Protein AF-A0A392PQC6-F1 (afdb_monomer_lite)

Radius of gyration: 17.44 Å; chains: 1; bounding box: 37×26×46 Å

Organism: NCBI:txid97028

Sequence (76 aa):
MVWIKWDQVCKSKKESGLGVKNLELFNLALCAKWKWRFLSDQSALWLPLLQFRYGSENGYFDLESLVVCGRHDSIW

Structure (mmCIF, N/CA/C/O backbone):
data_AF-A0A392PQC6-F1
#
_entry.id   AF-A0A392PQC6-F1
#
loop_
_atom_site.group_PDB
_atom_site.id
_atom_site.type_symbol
_atom_site.label_atom_id
_atom_site.label_alt_id
_atom_site.label_comp_id
_atom_site.label_asym_id
_atom_site.label_entity_id
_atom_site.label_seq_id
_atom_site.pdbx_PDB_ins_code
_atom_site.Cartn_x
_atom_site.Cartn_y
_atom_site.Cartn_z
_atom_site.occupancy
_atom_site.B_iso_or_equiv
_atom_site.auth_seq_id
_atom_site.auth_comp_id
_atom_site.auth_asym_id
_atom_site.auth_atom_id
_atom_site.pdbx_PDB_model_num
ATOM 1 N N . MET A 1 1 ? -12.299 -20.562 23.444 1.00 45.84 1 MET A N 1
ATOM 2 C CA . MET A 1 1 ? -11.874 -19.299 22.798 1.00 45.84 1 MET A CA 1
ATOM 3 C C . MET A 1 1 ? -12.905 -18.924 21.755 1.00 45.84 1 MET A C 1
ATOM 5 O O . MET A 1 1 ? -13.378 -19.816 21.062 1.00 45.84 1 MET A O 1
ATOM 9 N N . VAL A 1 2 ? -13.270 -17.646 21.669 1.00 82.88 2 VAL A N 1
ATOM 10 C CA . VAL A 1 2 ? -14.230 -17.141 20.677 1.00 82.88 2 VAL A CA 1
ATOM 11 C C . VAL A 1 2 ? -13.443 -16.420 19.589 1.00 82.88 2 VAL A C 1
ATOM 13 O O . VAL A 1 2 ? -12.708 -15.482 19.882 1.00 82.88 2 VAL A O 1
ATOM 16 N N . TRP A 1 3 ? -13.576 -16.876 18.346 1.00 85.56 3 TRP A N 1
ATOM 17 C CA . TRP A 1 3 ? -13.015 -16.192 17.185 1.00 85.56 3 TRP A CA 1
ATOM 18 C C . TRP A 1 3 ? -13.924 -15.031 16.789 1.00 85.56 3 TRP A C 1
ATOM 20 O O . TRP A 1 3 ? -15.138 -15.194 16.669 1.00 85.56 3 TRP A O 1
ATOM 30 N N . ILE A 1 4 ? -13.333 -13.858 16.582 1.00 86.50 4 ILE A N 1
ATOM 31 C CA . ILE A 1 4 ? -14.047 -12.648 16.169 1.00 86.50 4 ILE A CA 1
ATOM 32 C C . ILE A 1 4 ? -13.742 -12.406 14.694 1.00 86.50 4 ILE A C 1
ATOM 34 O O . ILE A 1 4 ? -12.593 -12.496 14.265 1.00 86.50 4 ILE A O 1
ATOM 38 N N . LYS A 1 5 ? -14.777 -12.101 13.904 1.00 88.69 5 LYS A N 1
ATOM 39 C CA . LYS A 1 5 ? -14.608 -11.774 12.484 1.00 88.69 5 LYS A CA 1
ATOM 40 C C . LYS A 1 5 ? -13.768 -10.503 12.337 1.00 88.69 5 LYS A C 1
ATOM 42 O O . LYS A 1 5 ? -14.079 -9.492 12.965 1.00 88.69 5 LYS A O 1
ATOM 47 N 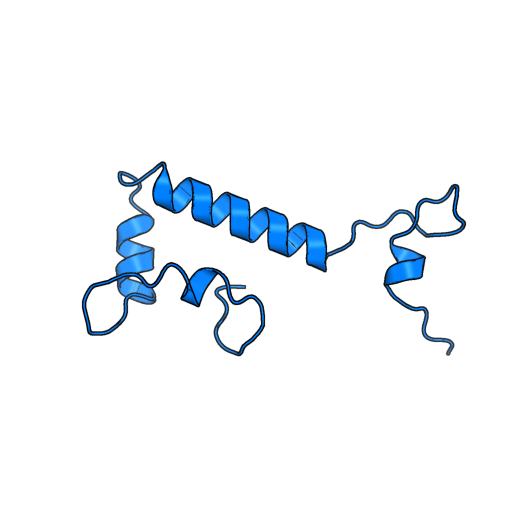N . TRP A 1 6 ? -12.771 -10.536 11.453 1.00 88.50 6 TRP A N 1
ATOM 48 C CA . TRP A 1 6 ? -11.896 -9.394 11.154 1.00 88.50 6 TRP A CA 1
ATOM 49 C C . TRP A 1 6 ? -12.654 -8.120 10.784 1.00 88.50 6 TRP A C 1
ATOM 51 O O . TRP A 1 6 ? -12.274 -7.035 11.216 1.00 88.50 6 TRP A O 1
ATOM 61 N N . ASP A 1 7 ? -13.770 -8.259 10.072 1.00 88.25 7 ASP A N 1
ATOM 62 C CA . ASP A 1 7 ? -14.659 -7.148 9.729 1.00 88.25 7 ASP A CA 1
ATOM 63 C C . ASP A 1 7 ? -15.131 -6.359 10.966 1.00 88.25 7 ASP A C 1
ATOM 65 O O . ASP A 1 7 ? -15.115 -5.133 10.972 1.00 88.25 7 ASP A O 1
ATOM 69 N N . GLN A 1 8 ? -15.447 -7.043 12.073 1.00 89.75 8 GLN A N 1
ATOM 70 C CA . GLN A 1 8 ? -15.867 -6.383 13.316 1.00 89.75 8 GLN A CA 1
ATOM 71 C C . GLN A 1 8 ? -14.705 -5.674 14.016 1.00 89.75 8 GLN A C 1
ATOM 73 O O . GLN A 1 8 ? -14.888 -4.612 14.601 1.00 89.75 8 GLN A O 1
ATOM 78 N N . VAL A 1 9 ? -13.498 -6.237 13.937 1.00 90.31 9 VAL A N 1
ATOM 79 C CA . VAL A 1 9 ? -12.290 -5.621 14.506 1.00 90.31 9 VAL A CA 1
ATOM 80 C C . VAL A 1 9 ? -11.948 -4.323 13.768 1.00 90.31 9 VAL A C 1
ATOM 82 O O . VAL A 1 9 ? -11.508 -3.357 14.395 1.00 90.31 9 VAL A O 1
ATOM 85 N N . CYS A 1 10 ? -12.194 -4.281 12.455 1.00 91.75 10 CYS A N 1
ATOM 86 C CA . CYS A 1 10 ? -11.857 -3.134 11.617 1.00 91.75 10 CYS A CA 1
ATOM 87 C C . CYS A 1 10 ? -12.828 -1.950 11.741 1.00 91.75 10 CYS A C 1
ATOM 89 O O . CYS A 1 10 ? -12.475 -0.826 11.384 1.00 91.75 10 CYS A O 1
ATOM 91 N N . LYS A 1 11 ? -14.042 -2.172 12.259 1.00 92.06 11 LYS A N 1
ATOM 92 C CA . LYS A 1 11 ? -15.020 -1.101 12.503 1.00 92.06 11 LYS A CA 1
ATOM 93 C C . LYS A 1 11 ? -14.497 -0.066 13.490 1.00 92.06 11 LYS A C 1
ATOM 95 O O . LYS A 1 11 ? -13.671 -0.371 14.351 1.00 92.06 11 LYS A O 1
ATOM 100 N N . SER A 1 12 ? -15.006 1.160 13.405 1.00 90.56 12 SER A N 1
ATOM 101 C CA . SER A 1 12 ? -14.633 2.230 14.331 1.00 90.56 12 SER A CA 1
ATOM 102 C C . SER A 1 12 ? -15.018 1.891 15.773 1.00 90.56 12 SER A C 1
ATOM 104 O O . SER A 1 12 ? -16.008 1.203 16.017 1.00 90.56 12 SER A O 1
ATOM 106 N N . LYS A 1 13 ? -14.312 2.470 16.755 1.00 89.44 13 LYS A N 1
ATOM 107 C CA . LYS A 1 13 ? -14.720 2.398 18.171 1.00 89.44 13 LYS A CA 1
ATOM 108 C C . LYS A 1 13 ? -16.138 2.925 18.406 1.00 89.44 13 LYS A C 1
ATOM 110 O O . LYS A 1 13 ? -16.825 2.436 19.295 1.00 89.44 13 LYS A O 1
ATOM 115 N N . LYS A 1 14 ? -16.593 3.893 17.596 1.00 91.06 14 LYS A N 1
ATOM 116 C CA . LYS A 1 14 ? -17.978 4.403 17.636 1.00 91.06 14 LYS A CA 1
ATOM 117 C C . LYS A 1 14 ? -19.008 3.355 17.201 1.00 91.06 14 LYS A C 1
ATOM 119 O O . LYS A 1 14 ? -20.152 3.420 17.621 1.00 91.06 14 LYS A O 1
ATOM 124 N N . GLU A 1 15 ? -18.585 2.396 16.387 1.00 89.56 15 GLU A N 1
ATOM 125 C CA . GLU A 1 15 ? -19.393 1.301 15.843 1.00 89.56 15 GLU A CA 1
ATOM 126 C C . GLU A 1 15 ? -19.092 -0.025 16.563 1.00 89.56 15 GLU A C 1
ATOM 128 O O . GLU A 1 15 ? -19.285 -1.103 16.003 1.00 89.56 15 GLU A O 1
ATOM 133 N N . SER A 1 16 ? -18.570 0.055 17.794 1.00 86.38 16 SER A N 1
ATOM 134 C CA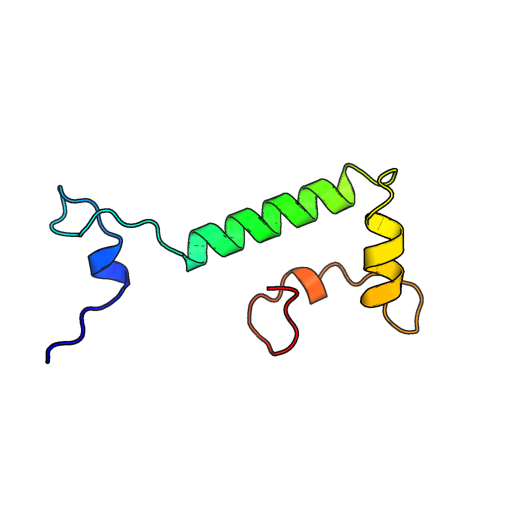 . SER A 1 16 ? -18.220 -1.096 18.638 1.00 86.38 16 SER A CA 1
ATOM 135 C C . SER A 1 16 ? -17.090 -1.992 18.106 1.00 86.38 16 SER A C 1
ATOM 137 O O . SER A 1 16 ? -16.900 -3.096 18.613 1.00 86.38 16 SER A O 1
ATOM 139 N N . GLY A 1 17 ? -16.312 -1.524 17.126 1.00 89.44 17 GLY A N 1
ATOM 140 C CA . GLY A 1 17 ? -15.090 -2.189 16.669 1.00 89.44 17 GLY A CA 1
ATOM 141 C C . GLY A 1 17 ? -13.825 -1.693 17.371 1.00 89.44 17 GLY A C 1
ATOM 142 O O . GLY A 1 17 ? -13.865 -0.842 18.263 1.00 89.44 17 GLY A O 1
ATOM 143 N N . LEU A 1 18 ? -12.666 -2.218 16.965 1.00 90.75 18 LEU A N 1
ATOM 144 C CA . LEU A 1 18 ? -11.372 -1.847 17.553 1.00 90.75 18 LEU A CA 1
ATOM 145 C C . LEU A 1 18 ? -10.722 -0.647 16.838 1.00 90.75 18 LEU A C 1
ATOM 147 O O . LEU A 1 18 ? -9.783 -0.044 17.361 1.00 90.75 18 LEU A O 1
ATOM 151 N N . GLY A 1 19 ? -11.245 -0.264 15.671 1.00 89.62 19 GLY A N 1
ATOM 152 C CA . GLY A 1 19 ? -10.731 0.817 14.831 1.00 89.62 19 GLY A CA 1
ATOM 153 C C . GLY A 1 19 ? -9.427 0.463 14.121 1.00 89.62 19 GLY A C 1
ATOM 154 O O . GLY A 1 19 ? -8.677 1.359 13.736 1.00 89.62 19 GLY A O 1
ATOM 155 N N . VAL A 1 20 ? -9.121 -0.830 13.989 1.00 91.00 20 VAL A N 1
ATOM 156 C CA . VAL A 1 20 ? -7.924 -1.302 13.285 1.00 91.00 20 VAL A CA 1
ATOM 157 C C . VAL A 1 20 ? -8.141 -1.158 11.779 1.00 91.00 20 VAL A C 1
ATOM 159 O O . VAL A 1 20 ? -9.243 -1.342 11.275 1.00 91.00 20 VAL A O 1
ATOM 162 N N . LYS A 1 21 ? -7.094 -0.810 11.030 1.00 87.69 21 LYS A N 1
ATOM 163 C CA . LYS A 1 21 ? -7.204 -0.713 9.570 1.00 87.69 21 LYS A CA 1
ATOM 164 C C . LYS A 1 21 ? -7.450 -2.093 8.966 1.00 87.69 21 LYS A C 1
ATOM 166 O O . LYS A 1 21 ? -6.771 -3.052 9.325 1.00 87.69 21 LYS A O 1
ATOM 171 N N . ASN A 1 22 ? -8.362 -2.163 8.001 1.00 89.12 22 ASN A N 1
ATOM 172 C CA . ASN A 1 22 ? -8.547 -3.366 7.204 1.00 89.12 22 ASN A CA 1
ATOM 173 C C . ASN A 1 22 ? -7.287 -3.607 6.355 1.00 89.12 22 ASN A C 1
ATOM 175 O O . ASN A 1 22 ? -6.956 -2.810 5.474 1.00 89.12 22 ASN A O 1
ATOM 179 N N . LEU A 1 23 ? -6.580 -4.695 6.662 1.00 87.50 23 LEU A N 1
ATOM 180 C CA . LEU A 1 23 ? -5.308 -5.032 6.034 1.00 87.50 23 LEU A CA 1
ATOM 181 C C . LEU A 1 23 ? -5.466 -5.401 4.556 1.00 87.50 23 LEU A C 1
ATOM 183 O O . LEU A 1 23 ? -4.597 -5.070 3.760 1.00 87.50 23 LEU A O 1
ATOM 187 N N . GLU A 1 24 ? -6.585 -6.015 4.176 1.00 85.94 24 GLU A N 1
ATOM 188 C CA . GLU A 1 24 ? -6.883 -6.361 2.784 1.00 85.94 24 GLU A CA 1
ATOM 189 C C . GLU A 1 24 ? -6.969 -5.094 1.925 1.00 85.94 24 GLU A C 1
ATOM 191 O O . GLU A 1 24 ? -6.251 -4.948 0.936 1.00 85.94 24 GLU A O 1
ATOM 196 N N . LEU A 1 25 ? -7.763 -4.116 2.371 1.00 8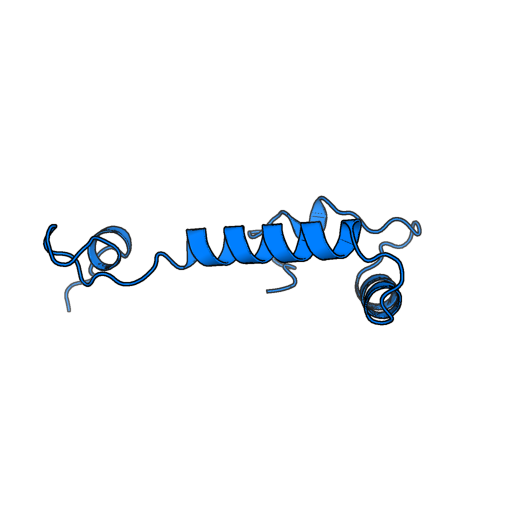6.44 25 LEU A N 1
ATOM 197 C CA . LEU A 1 25 ? -7.887 -2.823 1.694 1.00 86.44 25 LEU A CA 1
ATOM 198 C C . LEU A 1 25 ? -6.567 -2.045 1.693 1.00 86.44 25 LEU A C 1
ATOM 200 O O . LEU A 1 25 ? -6.227 -1.388 0.708 1.00 86.44 25 LEU A O 1
ATOM 204 N N . PHE A 1 26 ? -5.809 -2.119 2.789 1.00 87.62 26 PHE A N 1
ATOM 205 C CA . PHE A 1 26 ? -4.508 -1.467 2.885 1.00 87.62 26 PHE A CA 1
ATOM 206 C C . PHE A 1 26 ? -3.490 -2.064 1.905 1.00 87.62 26 PHE A C 1
ATOM 208 O O . PHE A 1 26 ? -2.796 -1.313 1.219 1.00 87.62 26 PHE A O 1
ATOM 215 N N . ASN A 1 27 ? -3.440 -3.392 1.790 1.00 87.56 27 ASN A N 1
ATOM 216 C CA . ASN A 1 27 ? -2.565 -4.089 0.851 1.00 87.56 27 ASN A CA 1
ATOM 217 C C . ASN A 1 27 ? -2.949 -3.778 -0.597 1.00 87.56 27 ASN A C 1
ATOM 219 O O . ASN A 1 27 ? -2.074 -3.453 -1.395 1.00 87.56 27 ASN A O 1
ATOM 223 N N . LEU A 1 28 ? -4.246 -3.764 -0.924 1.00 86.25 28 LEU A N 1
ATOM 224 C CA . LEU A 1 28 ? -4.721 -3.357 -2.250 1.00 86.25 28 LEU A CA 1
ATOM 225 C C . LEU A 1 28 ? -4.286 -1.927 -2.602 1.00 86.25 28 LEU A C 1
ATOM 227 O O . LEU A 1 28 ? -3.765 -1.683 -3.692 1.00 86.25 28 LEU A O 1
ATOM 231 N N . ALA A 1 29 ? -4.439 -0.982 -1.670 1.00 89.12 29 ALA A N 1
ATOM 232 C CA . ALA A 1 29 ? -3.996 0.396 -1.869 1.00 89.12 29 ALA A CA 1
ATOM 233 C C . ALA A 1 29 ? -2.470 0.498 -2.042 1.00 89.12 29 ALA A C 1
ATOM 235 O O . ALA A 1 29 ? -1.986 1.284 -2.862 1.00 89.12 29 ALA A O 1
ATOM 236 N N . LEU A 1 30 ? -1.703 -0.302 -1.296 1.00 86.38 30 LEU A N 1
ATOM 237 C CA . LEU A 1 30 ? -0.251 -0.368 -1.419 1.00 86.38 30 LEU A CA 1
ATOM 238 C C . LEU A 1 30 ? 0.155 -0.914 -2.793 1.00 86.38 30 LEU A C 1
ATOM 240 O O . LEU A 1 30 ? 0.944 -0.267 -3.480 1.00 86.38 30 LEU A O 1
ATOM 244 N N . CYS A 1 31 ? -0.437 -2.019 -3.245 1.00 83.19 31 CYS A N 1
ATOM 245 C CA . CYS A 1 31 ? -0.204 -2.570 -4.581 1.00 83.19 31 CYS A CA 1
ATOM 246 C C . CYS A 1 31 ? -0.530 -1.553 -5.683 1.00 83.19 31 CYS A C 1
ATOM 248 O O . CYS A 1 31 ? 0.283 -1.337 -6.582 1.00 83.19 31 CYS A O 1
ATOM 250 N N . ALA A 1 32 ? -1.662 -0.849 -5.581 1.00 85.00 32 ALA A N 1
ATOM 251 C CA . ALA A 1 32 ? -2.019 0.211 -6.523 1.00 85.00 32 ALA A CA 1
ATOM 252 C C . ALA A 1 32 ? -0.976 1.345 -6.545 1.00 85.00 32 ALA A C 1
ATOM 254 O O . ALA A 1 32 ? -0.586 1.816 -7.614 1.00 85.00 32 ALA A O 1
ATOM 255 N N . LYS A 1 33 ? -0.466 1.746 -5.373 1.00 86.31 33 LYS A N 1
ATOM 256 C CA . LYS A 1 33 ? 0.593 2.759 -5.250 1.00 86.31 33 LYS A CA 1
ATOM 257 C C . LYS A 1 33 ? 1.900 2.312 -5.907 1.00 86.31 33 LYS A C 1
ATOM 259 O O . LYS A 1 33 ? 2.542 3.108 -6.592 1.00 86.31 33 LYS A O 1
ATOM 264 N N . TRP A 1 34 ? 2.291 1.054 -5.714 1.00 81.94 34 TRP A N 1
ATOM 265 C CA . TRP A 1 34 ? 3.481 0.478 -6.344 1.00 81.94 34 TRP A CA 1
ATOM 266 C C . TRP A 1 34 ? 3.329 0.373 -7.859 1.00 81.94 34 TRP A C 1
ATOM 268 O O . TRP A 1 34 ? 4.240 0.772 -8.582 1.00 81.94 34 TRP A O 1
ATOM 278 N N . LYS A 1 35 ? 2.156 -0.050 -8.346 1.00 79.12 35 LYS A N 1
ATOM 279 C CA . LYS A 1 35 ? 1.841 -0.072 -9.781 1.00 79.12 35 LYS A CA 1
ATOM 280 C C . LYS A 1 35 ? 1.934 1.321 -10.396 1.00 79.12 35 LYS A C 1
ATOM 282 O O . LYS A 1 35 ? 2.566 1.495 -11.432 1.00 79.12 35 LYS A O 1
ATOM 287 N N . TRP A 1 36 ? 1.358 2.326 -9.739 1.00 83.56 36 TRP A N 1
ATOM 288 C CA . TRP A 1 36 ? 1.459 3.710 -10.198 1.00 83.56 36 TRP A CA 1
ATOM 289 C C . TRP A 1 36 ? 2.915 4.174 -10.304 1.00 83.56 36 TRP A C 1
ATOM 291 O O . TRP A 1 36 ? 3.302 4.791 -11.294 1.00 83.56 36 TRP A O 1
ATOM 301 N N . ARG A 1 37 ? 3.739 3.844 -9.306 1.00 84.00 37 ARG A N 1
ATOM 302 C CA . ARG A 1 37 ? 5.158 4.209 -9.283 1.00 84.00 37 ARG A CA 1
ATOM 303 C C . ARG A 1 37 ? 5.971 3.486 -10.354 1.00 84.00 37 ARG A C 1
ATOM 305 O O . ARG A 1 37 ? 6.838 4.111 -10.943 1.00 84.00 37 ARG A O 1
ATOM 312 N N . PHE A 1 38 ? 5.644 2.231 -10.653 1.00 77.81 38 PHE A N 1
ATOM 313 C CA . PHE A 1 38 ? 6.232 1.498 -11.775 1.00 77.81 38 PHE A CA 1
ATOM 314 C C . PHE A 1 38 ? 5.930 2.165 -13.124 1.00 77.81 38 PHE A C 1
ATOM 316 O O . PHE A 1 38 ? 6.810 2.282 -13.967 1.00 77.81 38 PHE A O 1
ATOM 323 N N . LEU A 1 39 ? 4.696 2.642 -13.319 1.00 80.00 39 LEU A N 1
ATOM 324 C CA . LEU A 1 39 ? 4.297 3.325 -14.555 1.00 80.00 39 LEU A CA 1
ATOM 325 C C . LEU A 1 39 ? 4.873 4.742 -14.666 1.00 80.00 39 LEU A C 1
ATOM 327 O O . LEU A 1 39 ? 5.193 5.185 -15.766 1.00 80.00 39 LEU A O 1
ATOM 331 N N . SER A 1 40 ? 4.977 5.448 -13.539 1.00 85.44 40 SER A N 1
ATOM 332 C CA . SER A 1 40 ? 5.379 6.859 -13.501 1.00 85.44 40 SER A CA 1
ATOM 333 C C . SER A 1 40 ? 6.892 7.058 -13.506 1.00 85.44 40 SER A C 1
ATOM 335 O O . SER A 1 40 ? 7.369 8.053 -14.038 1.00 85.44 40 SER A O 1
ATOM 337 N N . ASP A 1 41 ? 7.645 6.144 -12.891 1.00 83.31 41 ASP A N 1
ATOM 338 C CA . ASP A 1 41 ? 9.091 6.271 -12.702 1.00 83.31 41 ASP A CA 1
ATOM 339 C C . ASP A 1 41 ? 9.831 5.164 -13.458 1.00 83.31 41 ASP A C 1
ATOM 341 O O . ASP A 1 41 ? 10.356 4.212 -12.881 1.00 83.31 41 ASP A O 1
ATOM 345 N N . GLN A 1 42 ? 9.855 5.300 -14.785 1.00 76.69 42 GLN A N 1
ATOM 346 C CA . GLN A 1 42 ? 10.553 4.365 -15.673 1.00 76.69 42 GLN A CA 1
ATOM 347 C C . GLN A 1 42 ? 12.085 4.498 -15.606 1.00 76.69 42 GLN A C 1
ATOM 349 O O . GLN A 1 42 ? 12.803 3.627 -16.089 1.00 76.69 42 GLN A O 1
ATOM 354 N N . SER A 1 43 ? 12.595 5.578 -15.007 1.00 81.69 43 SER A N 1
ATOM 355 C CA . SER A 1 43 ? 14.030 5.857 -14.864 1.00 81.69 43 SER A CA 1
ATOM 356 C C . SER A 1 43 ? 14.666 5.246 -13.617 1.00 81.69 43 SER A C 1
ATOM 358 O O . SER A 1 43 ? 15.880 5.341 -13.429 1.00 81.69 43 SER A O 1
ATOM 360 N N . ALA A 1 44 ? 13.873 4.647 -12.732 1.00 82.38 44 ALA A N 1
ATOM 361 C CA . ALA A 1 44 ? 14.391 4.171 -11.468 1.00 82.38 44 ALA A CA 1
ATOM 362 C C . ALA A 1 44 ? 15.216 2.885 -11.606 1.00 82.38 44 ALA A C 1
ATOM 364 O O . ALA A 1 44 ? 14.797 1.910 -12.222 1.00 82.38 44 ALA A O 1
ATOM 365 N N . LEU A 1 45 ? 16.356 2.833 -10.916 1.00 82.81 45 LEU A N 1
ATOM 366 C CA . LEU A 1 45 ? 17.286 1.693 -10.943 1.00 82.81 45 LEU A CA 1
ATOM 367 C C . LEU A 1 45 ? 16.702 0.379 -10.395 1.00 82.81 45 LEU A C 1
ATOM 369 O O . LEU A 1 45 ? 17.250 -0.691 -10.647 1.00 82.81 45 LEU A O 1
ATOM 373 N N . TRP A 1 46 ? 15.601 0.434 -9.642 1.00 82.25 46 TRP A N 1
ATOM 374 C CA . TRP A 1 46 ? 14.915 -0.766 -9.159 1.00 82.25 46 TRP A CA 1
ATOM 375 C C . TRP A 1 46 ? 14.038 -1.416 -10.238 1.00 82.25 46 TRP A C 1
ATOM 377 O O . TRP A 1 46 ? 13.745 -2.603 -10.122 1.00 82.25 46 TRP A O 1
ATOM 387 N N . LEU A 1 47 ? 13.647 -0.680 -11.288 1.00 79.12 47 LEU A N 1
ATOM 388 C CA . LEU A 1 47 ? 12.798 -1.194 -12.368 1.00 79.12 47 LEU A CA 1
ATOM 389 C C . LEU A 1 47 ? 13.486 -2.340 -13.135 1.00 79.12 47 LEU A C 1
ATOM 391 O O . LEU A 1 47 ? 12.879 -3.405 -13.243 1.00 79.12 47 LEU A O 1
ATOM 395 N N . PRO A 1 48 ? 14.756 -2.200 -13.581 1.00 80.31 48 PRO A N 1
ATOM 396 C CA . PRO A 1 48 ? 15.479 -3.284 -14.247 1.00 80.31 48 PRO A CA 1
ATOM 397 C C . PRO A 1 48 ? 15.742 -4.481 -13.330 1.00 80.31 48 PRO A C 1
ATOM 399 O O . PRO A 1 48 ? 15.709 -5.619 -13.783 1.00 80.31 48 PRO A O 1
ATOM 402 N N . LEU A 1 49 ? 15.975 -4.250 -12.032 1.00 82.12 49 LEU A N 1
ATOM 403 C CA . LEU A 1 49 ? 16.148 -5.331 -11.056 1.00 82.12 49 LEU A CA 1
ATOM 404 C C . LEU A 1 49 ? 14.854 -6.136 -10.893 1.00 82.12 49 LEU A C 1
ATOM 406 O O . LEU A 1 49 ? 14.883 -7.365 -10.839 1.00 82.12 49 LEU A O 1
ATOM 410 N N . LEU A 1 50 ? 13.716 -5.441 -10.835 1.00 77.62 50 LEU A N 1
ATOM 411 C CA . LEU A 1 50 ? 12.404 -6.068 -10.756 1.00 77.62 50 LEU A CA 1
ATOM 412 C C . LEU A 1 50 ? 12.112 -6.863 -12.039 1.00 77.62 50 LEU A C 1
ATOM 414 O O . LEU A 1 50 ? 11.712 -8.021 -11.954 1.00 77.62 50 LEU A O 1
ATOM 418 N N . GLN A 1 51 ? 12.405 -6.276 -13.204 1.00 74.88 51 GLN A N 1
ATOM 419 C CA . GLN A 1 51 ? 12.349 -6.926 -14.518 1.00 74.88 51 GLN A CA 1
ATOM 420 C C . GLN A 1 51 ? 13.233 -8.164 -14.614 1.00 74.88 51 GLN A C 1
ATOM 422 O O . GLN A 1 51 ? 12.786 -9.189 -15.107 1.00 74.88 51 GLN A O 1
ATOM 427 N N . PHE A 1 52 ? 14.452 -8.112 -14.089 1.00 79.69 52 PHE A N 1
ATOM 428 C CA . PHE A 1 52 ? 15.352 -9.260 -14.067 1.00 79.69 52 PHE A CA 1
ATOM 429 C C . PHE A 1 52 ? 14.839 -10.388 -13.165 1.00 79.69 52 PHE A C 1
ATOM 431 O O . PHE A 1 52 ? 14.957 -11.562 -13.501 1.00 79.69 52 PHE A O 1
ATOM 438 N N . ARG A 1 53 ? 14.273 -10.042 -12.004 1.00 76.88 53 ARG A N 1
ATOM 439 C CA . ARG A 1 53 ? 13.823 -11.033 -11.022 1.00 76.88 53 ARG A CA 1
ATOM 440 C C . ARG A 1 53 ? 12.488 -11.686 -11.390 1.00 76.88 53 ARG A C 1
ATOM 442 O O . ARG A 1 53 ? 12.305 -12.855 -11.060 1.00 76.88 53 ARG A O 1
ATOM 449 N N . TYR A 1 54 ? 11.580 -10.932 -12.009 1.00 71.75 54 TYR A N 1
ATOM 450 C CA . TYR A 1 54 ? 10.180 -11.330 -12.211 1.00 71.75 54 TYR A CA 1
ATOM 451 C C . TYR A 1 54 ? 9.693 -11.196 -13.663 1.00 71.75 54 TYR A C 1
ATOM 453 O O . TYR A 1 54 ? 8.521 -11.433 -13.940 1.00 71.75 54 TYR A O 1
ATOM 461 N N . GLY A 1 55 ? 10.548 -10.776 -14.598 1.00 64.25 55 GLY A N 1
ATOM 462 C CA . GLY A 1 55 ? 10.190 -10.690 -16.010 1.00 64.25 55 GLY A CA 1
ATOM 463 C C . GLY A 1 55 ? 9.975 -12.081 -16.596 1.00 64.25 55 GLY A C 1
ATOM 464 O O . GLY A 1 55 ? 10.791 -12.977 -16.394 1.00 64.25 55 GLY A O 1
ATOM 465 N N . SER A 1 56 ? 8.868 -12.259 -17.318 1.00 58.47 56 SER A N 1
ATOM 466 C CA . SER A 1 56 ? 8.564 -13.497 -18.041 1.00 58.47 56 SER A CA 1
ATOM 467 C C . SER A 1 56 ? 9.573 -13.741 -19.170 1.00 58.47 56 SER A C 1
ATOM 469 O O . SER A 1 56 ? 10.144 -12.791 -19.710 1.00 58.47 56 SER A O 1
ATOM 471 N N . GLU A 1 57 ? 9.696 -14.998 -19.618 1.00 57.00 57 GLU A N 1
ATOM 472 C CA . GLU A 1 57 ? 10.567 -15.445 -20.729 1.00 57.00 57 GLU A CA 1
ATOM 473 C C . GLU A 1 57 ? 10.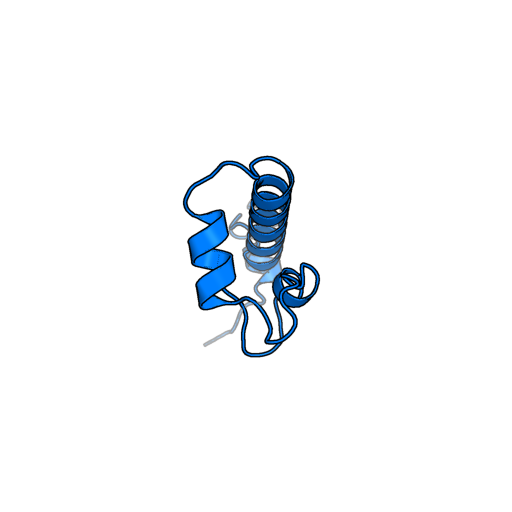379 -14.672 -22.057 1.00 57.00 57 GLU A C 1
ATOM 475 O O . GLU A 1 57 ? 11.225 -14.745 -22.944 1.00 57.00 57 GLU A O 1
ATOM 480 N N . ASN A 1 58 ? 9.322 -13.861 -22.178 1.00 54.38 58 ASN A N 1
ATOM 481 C CA . ASN A 1 58 ? 8.956 -13.131 -23.392 1.00 54.38 58 ASN A CA 1
ATOM 482 C C . ASN A 1 58 ? 9.348 -11.638 -23.357 1.00 54.38 58 ASN A C 1
ATOM 484 O O . ASN A 1 58 ? 8.980 -10.893 -24.261 1.00 54.38 58 ASN A O 1
ATOM 488 N N . GLY A 1 59 ? 10.049 -11.172 -22.314 1.00 51.81 59 GLY A N 1
ATOM 489 C CA . GLY A 1 59 ? 10.555 -9.792 -22.218 1.00 51.81 59 GLY A CA 1
ATOM 490 C C . GLY A 1 59 ? 9.513 -8.726 -21.851 1.00 51.81 59 GLY A C 1
ATOM 491 O O . GLY A 1 59 ? 9.863 -7.555 -21.710 1.00 51.81 59 GLY A O 1
ATOM 492 N N . TYR A 1 60 ? 8.253 -9.114 -21.642 1.00 53.12 60 TYR A N 1
ATOM 493 C CA . TYR A 1 60 ? 7.200 -8.224 -21.158 1.00 53.12 60 TYR A CA 1
ATOM 494 C C . TYR A 1 60 ? 6.961 -8.455 -19.666 1.00 53.12 60 TYR A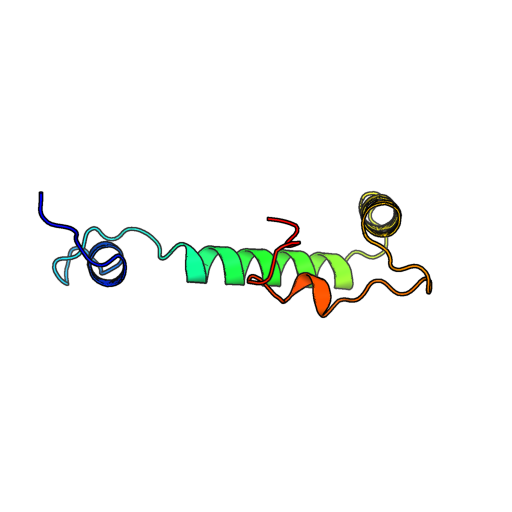 C 1
ATOM 496 O O . TYR A 1 60 ? 6.725 -9.577 -19.216 1.00 53.12 60 TYR A O 1
ATOM 504 N N . PHE A 1 61 ? 7.042 -7.373 -18.894 1.00 60.62 61 PHE A N 1
ATOM 505 C CA . PHE A 1 61 ? 6.680 -7.374 -17.484 1.00 60.62 61 PHE A CA 1
ATOM 506 C C . PHE A 1 61 ? 5.154 -7.392 -17.394 1.00 60.62 61 PHE A C 1
ATOM 508 O O . PHE A 1 61 ? 4.510 -6.391 -17.716 1.00 60.62 61 PHE A O 1
ATOM 515 N N . ASP A 1 62 ? 4.571 -8.534 -17.033 1.00 60.09 62 ASP A N 1
ATOM 516 C CA . ASP A 1 62 ? 3.120 -8.659 -16.972 1.00 60.09 62 ASP A CA 1
ATOM 517 C C . ASP A 1 62 ? 2.572 -7.872 -15.775 1.00 60.09 62 ASP A C 1
ATOM 519 O O . ASP A 1 62 ? 2.582 -8.313 -14.625 1.00 60.09 62 ASP A O 1
ATOM 523 N N . LEU A 1 63 ? 2.097 -6.663 -16.058 1.00 57.22 63 LEU A N 1
ATOM 524 C CA . LEU A 1 63 ? 1.467 -5.778 -15.089 1.00 57.22 63 LEU A CA 1
ATOM 525 C C . LEU A 1 63 ? 0.176 -6.364 -14.496 1.00 57.22 63 LEU A C 1
ATOM 527 O O . LEU A 1 63 ? -0.268 -5.849 -13.468 1.00 57.22 63 LEU A O 1
ATOM 531 N N . GLU A 1 64 ? -0.438 -7.382 -15.113 1.00 54.03 64 GLU A N 1
ATOM 532 C CA . GLU A 1 64 ? -1.577 -8.106 -14.532 1.00 54.03 64 GLU A CA 1
ATOM 533 C C . GLU A 1 64 ? -1.138 -9.119 -13.473 1.00 54.03 64 GLU A C 1
ATOM 535 O O . GLU A 1 64 ? -1.796 -9.228 -12.437 1.00 54.03 64 GLU A O 1
ATOM 540 N N . SER A 1 65 ? 0.012 -9.779 -13.651 1.00 55.09 65 SER A N 1
ATOM 541 C CA . SER A 1 65 ? 0.573 -10.701 -12.647 1.00 55.09 65 SER A CA 1
ATOM 542 C C . SER A 1 65 ? 0.873 -10.012 -11.305 1.00 55.09 65 SER A C 1
ATOM 544 O O . SER A 1 65 ? 0.684 -10.597 -10.241 1.00 55.09 65 SER A O 1
ATOM 546 N N . LEU A 1 66 ? 1.222 -8.719 -11.334 1.00 51.47 66 LEU A N 1
ATOM 547 C CA . LEU A 1 66 ? 1.408 -7.879 -10.140 1.00 51.47 66 LEU A CA 1
ATOM 548 C C . LEU A 1 66 ? 0.093 -7.532 -9.420 1.00 51.47 66 LEU A C 1
ATOM 550 O O . LEU A 1 66 ? 0.114 -7.069 -8.279 1.00 51.47 66 LEU A O 1
ATOM 554 N N . VAL A 1 67 ? -1.046 -7.656 -10.108 1.00 51.59 67 VAL A N 1
ATOM 555 C CA . VAL A 1 67 ? -2.368 -7.211 -9.636 1.00 51.59 67 VAL A CA 1
ATOM 556 C C . VAL A 1 67 ? -3.136 -8.348 -8.964 1.00 51.59 67 VAL A C 1
ATOM 558 O O . VAL A 1 67 ? -4.011 -8.081 -8.139 1.00 51.59 67 VAL A O 1
ATOM 561 N N . VAL A 1 68 ? -2.786 -9.609 -9.229 1.00 50.34 68 VAL A N 1
ATOM 562 C CA . VAL A 1 68 ? -3.406 -10.753 -8.553 1.00 50.34 68 VAL A CA 1
ATOM 563 C C . VAL A 1 68 ? -2.761 -10.956 -7.181 1.00 50.34 68 VAL A C 1
ATOM 565 O O . VAL A 1 68 ? -1.967 -11.862 -6.944 1.00 50.34 68 VAL A O 1
ATOM 568 N N . CYS A 1 69 ? -3.160 -10.111 -6.234 1.00 49.66 69 CYS A N 1
ATOM 569 C CA . CYS A 1 69 ? -3.052 -10.403 -4.811 1.00 49.66 69 CYS A CA 1
ATOM 570 C C . CYS A 1 69 ? -3.975 -11.596 -4.510 1.00 49.66 69 CYS A C 1
ATOM 572 O O . CYS A 1 69 ? -5.139 -11.406 -4.166 1.00 49.66 69 CYS A O 1
ATOM 574 N N . GLY A 1 70 ? -3.512 -12.831 -4.729 1.00 47.66 70 GLY A N 1
ATOM 575 C CA . GLY A 1 70 ? -4.335 -13.996 -4.393 1.00 47.66 70 GLY A CA 1
ATOM 576 C C . GLY A 1 70 ? -4.002 -15.349 -5.009 1.00 47.66 70 GLY A C 1
ATOM 577 O O . GLY A 1 70 ? -4.705 -16.303 -4.683 1.00 47.66 70 GLY A O 1
ATOM 578 N N . ARG A 1 71 ? -2.981 -15.513 -5.858 1.00 43.38 71 ARG A N 1
ATOM 579 C CA . ARG A 1 71 ? -2.574 -16.870 -6.258 1.00 43.38 71 ARG A CA 1
ATOM 580 C C . ARG A 1 71 ? -1.061 -17.038 -6.292 1.00 43.38 71 ARG A C 1
ATOM 582 O O . ARG A 1 71 ? -0.406 -16.678 -7.254 1.00 43.38 71 ARG A O 1
ATOM 589 N N . HIS A 1 72 ? -0.596 -17.600 -5.180 1.00 43.59 72 HIS A N 1
ATOM 590 C CA . HIS A 1 72 ? 0.639 -18.338 -4.907 1.00 43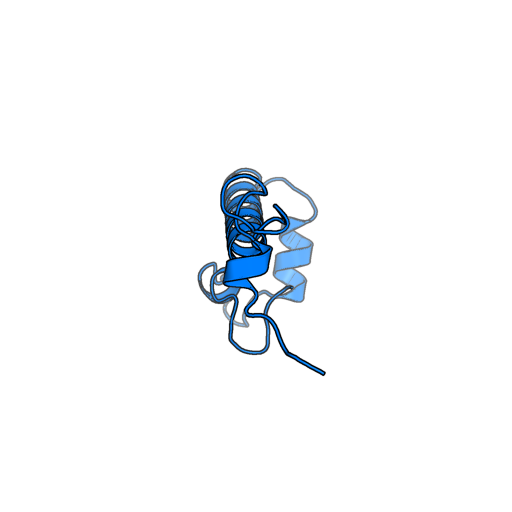.59 72 HIS A CA 1
ATOM 591 C C . HIS A 1 72 ? 2.005 -17.679 -5.159 1.00 43.59 72 HIS A C 1
ATOM 593 O O . HIS A 1 72 ? 2.957 -18.072 -4.489 1.00 43.59 72 HIS A O 1
ATOM 599 N N . ASP A 1 73 ? 2.098 -16.635 -5.982 1.00 47.34 73 ASP A N 1
ATOM 600 C CA . ASP A 1 73 ? 3.389 -16.055 -6.375 1.00 47.34 73 ASP A CA 1
ATOM 601 C C . ASP A 1 73 ? 3.394 -14.514 -6.284 1.00 47.34 73 ASP A C 1
ATOM 603 O O . ASP A 1 73 ? 4.078 -13.824 -7.041 1.00 47.34 73 ASP A O 1
ATOM 607 N N . SER A 1 74 ? 2.597 -13.939 -5.378 1.00 47.34 74 SER A N 1
ATOM 608 C CA . SER A 1 74 ? 2.559 -12.491 -5.171 1.00 47.34 74 SER A CA 1
ATOM 609 C C . SER A 1 74 ? 3.883 -11.979 -4.588 1.00 47.34 74 SER A C 1
ATOM 611 O O . SER A 1 74 ? 4.511 -12.611 -3.746 1.00 47.34 74 SER A O 1
ATOM 613 N N . ILE A 1 75 ? 4.300 -10.783 -5.012 1.00 52.69 75 ILE A N 1
ATOM 614 C CA . ILE A 1 75 ? 5.513 -10.082 -4.530 1.00 52.69 75 ILE A CA 1
ATOM 615 C C . ILE A 1 75 ? 5.411 -9.698 -3.035 1.00 52.69 75 ILE A C 1
ATOM 617 O O . ILE A 1 75 ? 6.353 -9.156 -2.455 1.00 52.69 75 ILE A O 1
ATOM 621 N N . TRP A 1 76 ? 4.266 -9.995 -2.418 1.00 42.09 76 TRP A N 1
ATOM 622 C CA . TRP A 1 76 ? 3.923 -9.804 -1.017 1.00 42.09 76 TRP A CA 1
ATOM 623 C C . TRP A 1 76 ? 3.211 -11.049 -0.494 1.00 42.09 76 TRP A C 1
ATOM 625 O O . TRP A 1 76 ? 2.312 -11.551 -1.218 1.00 42.09 76 TRP A O 1
#

pLDDT: mean 75.03, std 15.92, range [42.09, 92.06]

Foldseek 3Di:
DDDDDPVQQCDDVVSVHVVDHDVVVVVLVVLVVVLVCLVPCVPDPVNVVCCVVQPDPVSDDPSVQQNPPDDDDHPD

Secondary structure (DSSP, 8-state):
-----HHHHHS-GGGTS-----HHHHHHHHHHHHHHHHHH-TT-THHHHHHHHH--TTS---TTTTT-TTSS----